Protein AF-A0A1V4R326-F1 (afdb_monomer)

Sequence (109 aa):
MKMNFLISGVFWGAMLVLLGISMIIKTVFKIDIPILRLIFALIIIYWGVKLLFGTSMKKSDENNVIFDNARITQVEDGGEYNVIFGKSVIDLSDIELADKNSEVEINII

Secondary structure (DSSP, 8-state):
--TTTTTSHHHHHHHHHHHHHHHHHHHHT-----HHHHHHHHHHHHHHHHHHS----S---TTEEESSEEEE----TT-EEEEESSEEEE--TT---SS-----EEEE-

Structure (mmCIF, N/CA/C/O backbone):
data_AF-A0A1V4R326-F1
#
_entry.id   AF-A0A1V4R326-F1
#
loop_
_atom_site.group_PDB
_atom_site.id
_atom_site.type_symbol
_atom_site.label_atom_id
_atom_site.label_alt_id
_atom_site.label_comp_id
_atom_site.label_asym_id
_atom_site.label_entity_id
_atom_site.label_seq_id
_atom_site.pdbx_PDB_ins_code
_atom_site.Cartn_x
_atom_site.Cartn_y
_atom_site.Cartn_z
_atom_site.occupancy
_atom_site.B_iso_or_equiv
_atom_site.auth_seq_id
_atom_site.auth_comp_id
_atom_site.auth_asym_id
_atom_site.auth_atom_id
_atom_site.pdbx_PDB_model_num
ATOM 1 N N . MET A 1 1 ? 10.086 -1.703 1.885 1.00 51.66 1 MET A N 1
ATOM 2 C CA . MET A 1 1 ? 9.748 -1.386 3.298 1.00 51.66 1 MET A CA 1
ATOM 3 C C . MET A 1 1 ? 9.395 -2.685 4.014 1.00 51.66 1 MET A C 1
ATOM 5 O O . MET A 1 1 ? 8.672 -3.478 3.429 1.00 51.66 1 MET A O 1
ATOM 9 N N . LYS A 1 2 ? 9.919 -2.952 5.222 1.00 45.50 2 LYS A N 1
ATOM 10 C CA . LYS A 1 2 ? 9.598 -4.181 5.977 1.00 45.50 2 LYS A CA 1
ATOM 11 C C . LYS A 1 2 ? 8.096 -4.223 6.281 1.00 45.50 2 LYS A C 1
ATOM 13 O O . LYS A 1 2 ? 7.615 -3.447 7.100 1.00 45.50 2 LYS A O 1
ATOM 18 N N . MET A 1 3 ? 7.372 -5.155 5.667 1.00 57.22 3 MET A N 1
ATOM 19 C CA . MET A 1 3 ? 5.947 -5.418 5.910 1.00 57.22 3 MET A CA 1
ATOM 20 C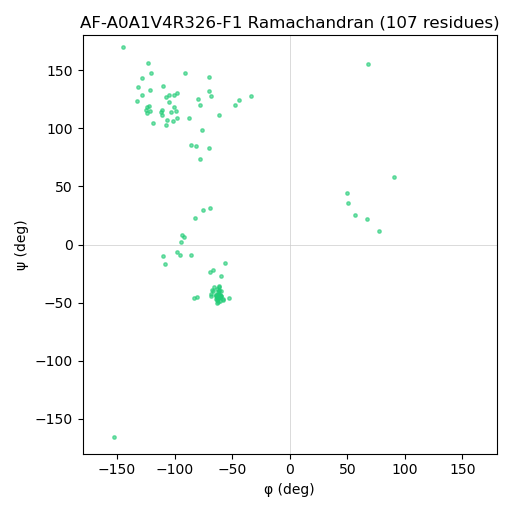 C . MET A 1 3 ? 5.713 -6.178 7.235 1.00 57.22 3 MET A C 1
ATOM 22 O O . MET A 1 3 ? 4.765 -6.937 7.383 1.00 57.22 3 MET A O 1
ATOM 26 N N . ASN A 1 4 ? 6.586 -5.974 8.225 1.00 64.75 4 ASN A N 1
ATOM 27 C CA . ASN A 1 4 ? 6.550 -6.662 9.516 1.00 64.75 4 ASN A CA 1
ATOM 28 C C . ASN A 1 4 ? 5.627 -5.964 10.523 1.00 64.75 4 ASN A C 1
ATOM 30 O O . ASN A 1 4 ? 5.382 -6.513 11.592 1.00 64.75 4 ASN A O 1
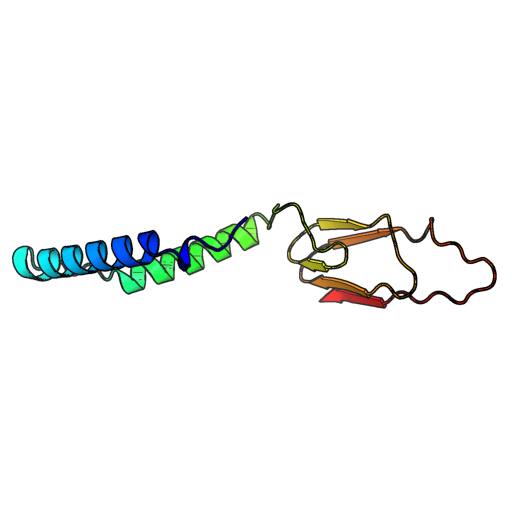ATOM 34 N N . PHE A 1 5 ? 5.124 -4.762 10.217 1.00 71.25 5 PHE A N 1
ATOM 35 C CA . PHE A 1 5 ? 4.298 -4.006 11.158 1.00 71.25 5 PHE A CA 1
ATOM 36 C C . PHE A 1 5 ? 2.934 -4.668 11.390 1.00 71.25 5 PHE A C 1
ATOM 38 O O . PHE A 1 5 ? 2.556 -4.852 12.539 1.00 71.25 5 PHE A O 1
ATOM 45 N N . LEU A 1 6 ? 2.250 -5.129 10.335 1.00 70.50 6 LEU A N 1
ATOM 46 C CA . LEU A 1 6 ? 0.941 -5.802 10.444 1.00 70.50 6 LEU A CA 1
ATOM 47 C C . LEU A 1 6 ? 1.012 -7.165 11.159 1.00 70.50 6 LEU A C 1
ATOM 49 O O . LEU A 1 6 ? 0.020 -7.643 11.699 1.00 70.50 6 LEU A O 1
ATOM 53 N N . ILE A 1 7 ? 2.193 -7.785 11.180 1.00 75.06 7 ILE A N 1
ATOM 54 C CA . ILE A 1 7 ? 2.455 -9.065 11.858 1.00 75.06 7 ILE A CA 1
ATOM 55 C C . ILE A 1 7 ? 3.039 -8.824 13.265 1.00 75.06 7 ILE A C 1
ATOM 57 O O . ILE A 1 7 ? 3.160 -9.744 14.070 1.00 75.06 7 ILE A O 1
ATOM 61 N N . SER A 1 8 ? 3.387 -7.579 13.602 1.00 86.38 8 SER A N 1
ATOM 62 C CA . SER A 1 8 ? 3.965 -7.252 14.902 1.00 86.38 8 SER A CA 1
ATOM 63 C C . SER A 1 8 ? 2.932 -7.380 16.024 1.00 86.38 8 SER A C 1
ATOM 65 O O . SER A 1 8 ? 1.766 -7.008 15.870 1.00 86.38 8 SER A O 1
ATOM 67 N N . GLY A 1 9 ? 3.379 -7.836 17.198 1.00 88.94 9 GLY A N 1
ATOM 68 C CA . GLY A 1 9 ? 2.536 -7.872 18.398 1.00 88.94 9 GLY A CA 1
ATOM 69 C C . GLY A 1 9 ? 2.014 -6.489 18.806 1.00 88.94 9 GLY A C 1
ATOM 70 O O . GLY A 1 9 ? 0.926 -6.384 19.363 1.00 88.94 9 GLY A O 1
ATOM 71 N N . VAL A 1 10 ? 2.740 -5.419 18.460 1.00 88.81 10 VAL A N 1
ATOM 72 C CA . VAL A 1 10 ? 2.316 -4.030 18.699 1.00 88.81 10 VAL A CA 1
ATOM 73 C C . VAL A 1 10 ? 1.058 -3.690 17.898 1.00 88.81 10 VAL A C 1
ATOM 75 O O . VAL A 1 10 ? 0.127 -3.110 18.451 1.00 88.81 10 VAL A O 1
ATOM 78 N N . PHE A 1 11 ? 0.993 -4.085 16.622 1.00 87.75 11 PHE A N 1
ATOM 79 C CA . PHE A 1 11 ? -0.180 -3.843 15.779 1.00 87.75 11 PHE A CA 1
ATOM 80 C C . PHE A 1 11 ? -1.423 -4.561 16.315 1.00 87.75 11 PHE A C 1
ATOM 82 O O . PHE A 1 11 ? -2.461 -3.932 16.521 1.00 87.75 11 PHE A O 1
ATOM 89 N N . TRP A 1 12 ? -1.307 -5.858 16.610 1.00 90.69 12 TRP A N 1
ATOM 90 C CA . TRP A 1 12 ? -2.423 -6.643 17.146 1.00 90.69 12 TRP A CA 1
ATOM 91 C C . TRP A 1 12 ? -2.855 -6.185 18.542 1.00 90.69 12 TRP A C 1
ATOM 93 O O . TRP A 1 12 ? -4.053 -6.137 18.823 1.00 90.69 12 TRP A O 1
ATOM 103 N N . GLY A 1 13 ? -1.907 -5.775 19.389 1.00 93.00 13 GLY A N 1
ATOM 104 C CA . GLY A 1 13 ? -2.196 -5.182 20.693 1.00 93.00 13 GLY A CA 1
ATOM 105 C C . GLY A 1 13 ? -2.983 -3.875 20.577 1.00 93.00 13 GLY A C 1
ATOM 106 O O . GLY A 1 13 ? -4.032 -3.731 21.202 1.00 93.00 13 GLY A O 1
ATOM 107 N N . ALA A 1 14 ? -2.536 -2.949 19.724 1.00 90.75 14 ALA A N 1
ATOM 108 C CA . ALA A 1 14 ? -3.253 -1.698 19.474 1.00 90.75 14 ALA A CA 1
ATOM 109 C C . ALA A 1 14 ? -4.657 -1.942 18.893 1.00 90.75 14 ALA A C 1
ATOM 111 O O . ALA A 1 14 ? -5.616 -1.279 19.290 1.00 90.75 14 ALA A O 1
ATOM 112 N N . MET A 1 15 ? -4.801 -2.926 17.998 1.00 88.94 15 MET A N 1
ATOM 113 C CA . MET A 1 15 ? -6.093 -3.289 17.415 1.00 88.94 15 MET A CA 1
ATOM 114 C C . MET A 1 15 ? -7.074 -3.826 18.466 1.00 88.94 15 MET A C 1
ATOM 116 O O . MET A 1 15 ? -8.228 -3.401 18.490 1.00 88.94 15 MET A O 1
ATOM 120 N N . LEU A 1 16 ? -6.622 -4.694 19.376 1.00 92.06 16 LEU A N 1
ATOM 121 C CA . LEU A 1 16 ? -7.442 -5.188 20.489 1.00 92.06 16 LEU A CA 1
ATOM 122 C C . LEU A 1 16 ? -7.885 -4.063 21.430 1.00 92.06 16 LEU A C 1
ATOM 124 O O . LEU A 1 16 ? -9.053 -4.014 21.816 1.00 92.06 16 LEU A O 1
ATOM 128 N N . VAL A 1 17 ? -6.983 -3.132 21.758 1.00 93.94 17 VAL A N 1
ATOM 129 C CA . VAL A 1 17 ? -7.310 -1.967 22.595 1.00 93.94 17 VAL A CA 1
ATOM 130 C C . VAL A 1 17 ? -8.374 -1.094 21.926 1.00 93.94 17 VAL A C 1
ATOM 132 O O . VAL A 1 17 ? -9.361 -0.735 22.565 1.00 93.94 17 VAL A O 1
ATOM 135 N N . LEU A 1 18 ? -8.228 -0.802 20.630 1.00 91.38 18 LEU A N 1
ATOM 136 C CA . LEU A 1 18 ? -9.213 -0.032 19.865 1.00 91.38 18 LEU A CA 1
ATOM 137 C C . LEU A 1 18 ? -10.586 -0.717 19.832 1.00 91.38 18 LEU A C 1
ATOM 139 O O . LEU A 1 18 ? -11.603 -0.056 20.049 1.00 91.38 18 LEU A O 1
ATOM 143 N N . LEU A 1 19 ? -10.627 -2.035 19.614 1.00 91.38 19 LEU A N 1
ATOM 144 C CA . LEU A 1 19 ? -11.871 -2.810 19.656 1.00 91.38 19 LEU A CA 1
ATOM 145 C C . LEU A 1 19 ? -12.540 -2.744 21.035 1.00 91.38 19 LEU A C 1
ATOM 147 O O . LEU A 1 19 ? -13.747 -2.511 21.110 1.00 91.38 19 LEU A O 1
ATOM 151 N N . GLY A 1 20 ? -11.765 -2.879 22.115 1.00 91.44 20 GLY A N 1
ATOM 152 C CA . GLY A 1 20 ? -12.269 -2.749 23.483 1.00 91.44 20 GLY A CA 1
ATOM 153 C C . GLY A 1 20 ? -12.861 -1.366 23.764 1.00 91.44 20 GLY A C 1
ATOM 154 O O . GLY A 1 20 ? -13.974 -1.261 24.278 1.00 91.44 20 GLY A O 1
ATOM 155 N N . ILE A 1 21 ? -12.168 -0.298 23.355 1.00 92.38 21 ILE A N 1
ATOM 156 C CA . ILE A 1 21 ? -12.658 1.081 23.498 1.00 92.38 21 ILE A CA 1
ATOM 157 C C . ILE A 1 21 ? -13.964 1.281 22.715 1.00 92.38 21 ILE A C 1
ATOM 159 O O . ILE A 1 21 ? -14.907 1.861 23.252 1.00 92.38 21 ILE A O 1
ATOM 163 N N . SER A 1 22 ? -14.071 0.762 21.486 1.00 88.44 22 SER A N 1
ATOM 164 C CA . SER A 1 22 ? -15.321 0.848 20.712 1.00 88.44 22 SER A CA 1
ATOM 165 C C . SER A 1 22 ? -16.489 0.142 21.397 1.00 88.44 22 SER A C 1
ATOM 167 O O . SER A 1 22 ? -17.583 0.704 21.451 1.00 88.44 22 SER A O 1
ATOM 169 N N . MET A 1 23 ? -16.270 -1.028 22.007 1.00 90.25 23 MET A N 1
ATOM 170 C CA . MET A 1 23 ? -17.325 -1.714 22.766 1.00 90.25 23 MET A CA 1
ATOM 171 C C . MET A 1 23 ? -17.810 -0.896 23.969 1.00 90.25 23 MET A C 1
ATOM 173 O O . MET A 1 23 ? -19.018 -0.826 24.220 1.00 90.25 23 MET A O 1
ATOM 177 N N . ILE A 1 24 ? -16.894 -0.241 24.690 1.00 92.81 24 ILE A N 1
ATOM 178 C CA . ILE A 1 24 ? -17.248 0.638 25.813 1.00 92.81 24 ILE A CA 1
ATOM 179 C C . ILE A 1 24 ? -18.058 1.830 25.302 1.00 92.81 24 ILE A C 1
ATOM 181 O O . ILE A 1 24 ? -19.119 2.126 25.851 1.00 92.81 24 ILE A O 1
ATOM 185 N N . ILE A 1 25 ? -17.611 2.475 24.220 1.00 92.44 25 ILE A N 1
ATOM 186 C CA . ILE A 1 25 ? -18.309 3.619 23.621 1.00 92.44 25 ILE A CA 1
ATOM 187 C C . ILE A 1 25 ? -19.726 3.228 23.186 1.00 92.44 25 ILE A C 1
ATOM 189 O O . ILE A 1 25 ? -20.693 3.926 23.503 1.00 92.44 25 ILE A O 1
ATOM 193 N N . LYS A 1 26 ? -19.865 2.070 22.538 1.00 90.81 26 LYS A N 1
ATOM 194 C CA . LYS A 1 26 ? -21.156 1.522 22.118 1.00 90.81 26 LYS A CA 1
ATOM 195 C C . LYS A 1 26 ? -22.088 1.249 23.291 1.00 90.81 26 LYS A C 1
ATOM 197 O O . LYS A 1 26 ? -23.288 1.466 23.172 1.00 90.81 26 LYS A O 1
ATOM 202 N N . THR A 1 27 ? -21.556 0.804 24.423 1.00 91.94 27 THR A N 1
ATOM 203 C CA . THR A 1 27 ? -22.373 0.463 25.595 1.00 91.94 27 THR A CA 1
ATOM 204 C C . THR A 1 27 ? -22.767 1.700 26.404 1.00 91.94 27 THR A C 1
ATOM 206 O O . THR A 1 27 ? -23.931 1.846 26.766 1.00 91.94 27 THR A O 1
ATOM 209 N N . VAL A 1 28 ? -21.821 2.608 26.665 1.00 94.31 28 VAL A N 1
ATOM 210 C CA . VAL A 1 28 ? -22.019 3.772 27.549 1.00 94.31 28 VAL A CA 1
ATOM 211 C C . VAL A 1 28 ? -22.689 4.931 26.817 1.00 94.31 28 VAL A C 1
ATOM 213 O O . VAL A 1 28 ? -23.640 5.518 27.325 1.00 94.31 28 VAL A O 1
ATOM 216 N N . PHE A 1 29 ? -22.220 5.249 25.611 1.00 92.25 29 PHE A N 1
ATOM 217 C CA . PHE A 1 29 ? -22.700 6.400 24.843 1.00 92.25 29 PHE A CA 1
ATOM 218 C C . PHE A 1 29 ? -23.754 6.017 23.801 1.00 92.25 29 PHE A C 1
ATOM 220 O O . PHE A 1 29 ? -24.325 6.897 23.164 1.00 92.25 29 PHE A O 1
ATOM 227 N N . LYS A 1 30 ? -24.019 4.713 23.612 1.00 90.62 30 LYS A N 1
ATOM 228 C CA . LYS A 1 30 ? -24.885 4.179 22.544 1.00 90.62 30 LYS A CA 1
ATOM 229 C C . LYS A 1 30 ? -24.457 4.592 21.131 1.00 90.62 30 LYS A C 1
ATOM 231 O O . LYS A 1 30 ? -25.271 4.605 20.212 1.00 90.62 30 LYS A O 1
ATOM 236 N N . ILE A 1 31 ? -23.170 4.893 20.951 1.00 90.31 31 ILE A N 1
ATOM 237 C CA . ILE A 1 31 ? -22.575 5.250 19.660 1.00 90.31 31 ILE A CA 1
ATOM 238 C C . ILE A 1 31 ? -21.888 4.011 19.083 1.00 90.31 31 ILE A C 1
ATOM 240 O O . ILE A 1 31 ? -20.914 3.519 19.648 1.00 90.31 31 ILE A O 1
ATOM 244 N N . ASP A 1 32 ? -22.381 3.504 17.953 1.00 88.19 32 ASP A N 1
ATOM 245 C CA . ASP A 1 32 ? -21.771 2.360 17.271 1.00 88.19 32 ASP A CA 1
ATOM 246 C C . ASP A 1 32 ? -20.677 2.826 16.302 1.00 88.19 32 ASP A C 1
ATOM 248 O O . ASP A 1 32 ? -20.966 3.424 15.265 1.00 88.19 32 ASP A O 1
ATOM 252 N N . ILE A 1 33 ? -19.415 2.557 16.646 1.00 87.62 33 ILE A N 1
ATOM 253 C CA . ILE A 1 33 ? -18.268 2.833 15.776 1.00 87.62 33 ILE A CA 1
ATOM 254 C C . ILE A 1 33 ? -17.832 1.513 15.126 1.00 87.62 33 ILE A C 1
ATOM 256 O O . ILE A 1 33 ? -1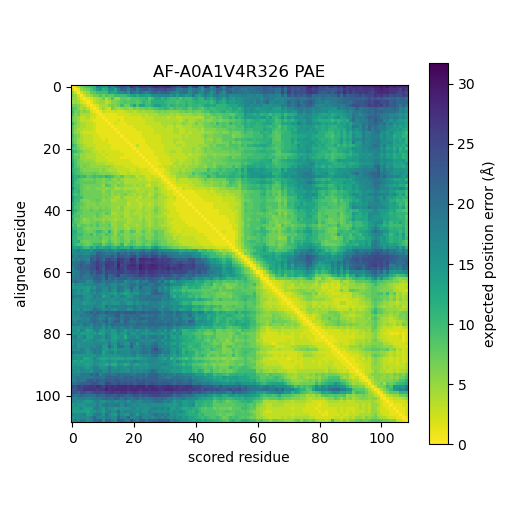7.187 0.692 15.792 1.00 87.62 33 ILE A O 1
ATOM 260 N N . PRO A 1 34 ? -18.113 1.297 13.826 1.00 87.44 34 PRO A N 1
ATOM 261 C CA . PRO A 1 34 ? -17.792 0.052 13.136 1.00 87.44 34 PRO A CA 1
ATOM 262 C C . PRO A 1 34 ? -16.298 -0.012 12.774 1.00 87.44 34 PRO A C 1
ATOM 264 O O . PRO A 1 34 ? -15.918 0.126 11.611 1.00 87.44 34 PRO A O 1
ATOM 267 N N . ILE A 1 35 ? -15.437 -0.239 13.773 1.00 86.81 35 ILE A N 1
ATOM 268 C CA . ILE A 1 35 ? -13.968 -0.222 13.632 1.00 86.81 35 ILE A CA 1
ATOM 269 C C . ILE A 1 35 ? -13.478 -1.136 12.507 1.00 86.81 35 ILE A C 1
ATOM 271 O O . ILE A 1 35 ? -12.671 -0.705 11.690 1.00 86.81 35 ILE A O 1
ATOM 275 N N . LEU A 1 36 ? -13.983 -2.370 12.414 1.00 83.38 36 LEU A N 1
ATOM 276 C CA . LEU A 1 36 ? -13.566 -3.305 11.360 1.00 83.38 36 LEU A CA 1
ATOM 277 C C . LEU A 1 36 ? -13.841 -2.755 9.955 1.00 83.38 36 LEU A C 1
ATOM 279 O O . LEU A 1 36 ? -13.001 -2.884 9.067 1.00 83.38 36 LEU A O 1
ATOM 283 N N . ARG A 1 37 ? -14.988 -2.088 9.767 1.00 89.56 37 ARG A N 1
ATOM 284 C CA . ARG A 1 37 ? -15.343 -1.445 8.496 1.00 89.56 37 ARG A CA 1
ATOM 285 C C . ARG A 1 37 ? -14.412 -0.272 8.200 1.00 89.56 37 ARG A C 1
ATOM 287 O O . ARG A 1 37 ? -14.002 -0.110 7.057 1.00 89.56 37 ARG A O 1
ATOM 294 N N . LEU A 1 38 ? -14.063 0.515 9.219 1.00 90.38 38 LEU A N 1
ATOM 295 C CA . LEU A 1 38 ? -13.132 1.635 9.085 1.00 90.38 38 LEU A CA 1
ATOM 296 C C . LEU A 1 38 ? -11.734 1.150 8.674 1.00 90.38 38 LEU A C 1
ATOM 298 O O . LEU A 1 38 ? -11.149 1.701 7.749 1.00 90.38 38 LEU A O 1
ATOM 302 N N . ILE A 1 39 ? -11.228 0.089 9.308 1.00 87.81 39 ILE A N 1
ATOM 303 C CA . ILE A 1 39 ? -9.931 -0.513 8.968 1.00 87.81 39 ILE A CA 1
ATOM 304 C C . ILE A 1 39 ? -9.939 -1.004 7.518 1.00 87.81 39 ILE A C 1
ATOM 306 O O . ILE A 1 39 ? -9.036 -0.667 6.755 1.00 87.81 39 ILE A O 1
ATOM 310 N N . PHE A 1 40 ? -10.977 -1.741 7.110 1.00 89.56 40 PHE A N 1
ATOM 311 C CA . PHE A 1 40 ? -11.112 -2.207 5.728 1.00 89.56 40 PHE A CA 1
ATOM 312 C C . PHE A 1 40 ? -11.164 -1.052 4.724 1.00 89.56 40 PHE A C 1
ATOM 314 O O . PHE A 1 40 ? -10.477 -1.090 3.705 1.00 89.56 40 PHE A O 1
ATOM 321 N N . ALA A 1 41 ? -11.935 -0.004 5.025 1.00 94.62 41 ALA A N 1
ATOM 322 C CA . ALA A 1 41 ? -12.014 1.181 4.180 1.00 94.62 41 ALA A CA 1
ATOM 323 C C . ALA A 1 41 ? -10.645 1.862 4.035 1.00 94.62 41 ALA A C 1
ATOM 325 O O . ALA A 1 41 ? -10.248 2.199 2.924 1.00 94.62 41 ALA A 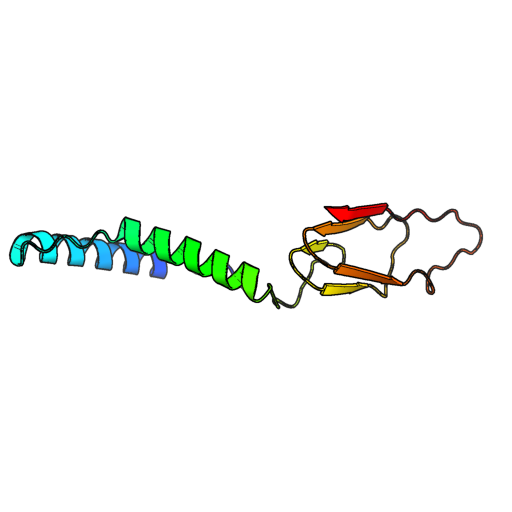O 1
ATOM 326 N N . LEU A 1 42 ? -9.894 2.008 5.131 1.00 92.25 42 LEU A N 1
ATOM 327 C CA . LEU A 1 42 ? -8.555 2.598 5.110 1.00 92.25 42 LEU A CA 1
ATOM 328 C C . LEU A 1 42 ? -7.562 1.772 4.283 1.00 92.25 42 LEU A C 1
ATOM 330 O O . LEU A 1 42 ? -6.758 2.360 3.567 1.00 92.25 42 LEU A O 1
ATOM 334 N N . ILE A 1 43 ? -7.631 0.436 4.329 1.00 89.62 43 ILE A N 1
ATOM 335 C CA . ILE A 1 43 ? -6.790 -0.440 3.494 1.00 89.62 43 ILE A CA 1
ATOM 336 C C . ILE A 1 43 ? -7.093 -0.222 2.008 1.00 89.62 43 ILE A C 1
ATOM 338 O O . ILE A 1 43 ? -6.172 -0.030 1.215 1.00 89.62 43 ILE A O 1
ATOM 342 N N . ILE A 1 44 ? -8.376 -0.205 1.633 1.00 92.44 44 ILE A N 1
ATOM 343 C CA . ILE A 1 44 ? -8.795 0.002 0.240 1.00 92.44 44 ILE A CA 1
ATOM 344 C C . ILE A 1 44 ? -8.379 1.391 -0.249 1.00 92.44 44 ILE A C 1
ATOM 346 O O . ILE A 1 44 ? -7.812 1.510 -1.333 1.00 92.44 44 ILE A O 1
ATOM 350 N N . ILE A 1 45 ? -8.610 2.436 0.552 1.00 93.69 45 ILE A N 1
ATOM 351 C CA . ILE A 1 45 ? -8.195 3.807 0.223 1.00 93.69 45 ILE A CA 1
ATOM 352 C C . ILE A 1 45 ? -6.677 3.875 0.071 1.00 93.69 45 ILE A C 1
ATOM 354 O O . ILE A 1 45 ? -6.192 4.449 -0.898 1.00 93.69 45 ILE A O 1
ATOM 358 N N . TYR A 1 46 ? -5.922 3.268 0.989 1.00 86.44 46 TYR A N 1
ATOM 359 C CA . TYR A 1 46 ? -4.466 3.226 0.910 1.00 86.44 46 TYR A CA 1
ATOM 360 C C . TYR A 1 46 ? -3.991 2.583 -0.396 1.00 86.44 46 TYR A C 1
ATOM 362 O O . TYR A 1 46 ? -3.141 3.154 -1.074 1.00 86.44 46 TYR A O 1
ATOM 370 N N . TRP A 1 47 ? -4.557 1.438 -0.788 1.00 83.00 47 TRP A N 1
ATOM 371 C CA . TRP A 1 47 ? -4.236 0.813 -2.071 1.00 83.00 47 TRP A CA 1
ATOM 372 C C . TRP A 1 47 ? -4.652 1.672 -3.259 1.00 83.00 47 TRP A C 1
ATOM 374 O O . TRP A 1 47 ? -3.850 1.840 -4.169 1.00 83.00 47 TRP A O 1
ATOM 384 N N . GLY A 1 48 ? -5.843 2.271 -3.232 1.00 85.94 48 GLY A N 1
ATOM 385 C CA . GLY A 1 48 ? -6.301 3.177 -4.285 1.00 85.94 48 GLY A CA 1
ATOM 386 C C . GLY A 1 48 ? -5.357 4.365 -4.476 1.00 85.94 48 GLY A C 1
ATOM 387 O O . GLY A 1 48 ? -4.914 4.632 -5.586 1.00 85.94 48 GLY A O 1
ATOM 388 N N . VAL A 1 49 ? -4.963 5.029 -3.388 1.00 85.56 49 VAL A N 1
ATOM 389 C CA . VAL A 1 49 ? -3.975 6.120 -3.415 1.00 85.56 49 VAL A CA 1
ATOM 390 C C . VAL A 1 49 ? -2.630 5.615 -3.935 1.00 85.56 49 VAL A C 1
ATOM 392 O O . VAL A 1 49 ? -2.024 6.245 -4.796 1.00 85.56 49 VAL A O 1
ATOM 395 N N . LYS A 1 50 ? -2.170 4.454 -3.463 1.00 75.75 50 LYS A N 1
ATOM 396 C CA . LYS A 1 50 ? -0.906 3.855 -3.902 1.00 75.75 50 LYS A CA 1
ATOM 397 C C . LYS A 1 50 ? -0.905 3.533 -5.405 1.00 75.75 50 LYS A C 1
ATOM 399 O O . LYS A 1 50 ? 0.128 3.689 -6.044 1.00 75.75 50 LYS A O 1
ATOM 404 N N . LEU A 1 51 ? -2.045 3.118 -5.961 1.00 75.69 51 LEU A N 1
ATOM 405 C CA . LEU A 1 51 ? -2.222 2.900 -7.399 1.00 75.69 51 LEU A CA 1
ATOM 406 C C . LEU A 1 51 ? -2.176 4.218 -8.182 1.00 75.69 51 LEU A C 1
ATOM 408 O O . LEU A 1 51 ? -1.528 4.282 -9.218 1.00 75.69 51 LEU A O 1
ATOM 412 N N . LEU A 1 52 ? -2.818 5.278 -7.680 1.00 79.38 52 LEU A N 1
ATOM 413 C CA . LEU A 1 52 ? -2.864 6.577 -8.364 1.00 79.38 52 LEU A CA 1
ATOM 414 C C . LEU A 1 52 ? -1.506 7.284 -8.422 1.00 79.38 52 LEU A C 1
ATOM 416 O O . LEU A 1 52 ? -1.184 7.912 -9.426 1.00 79.38 52 LEU A O 1
ATOM 420 N N . PHE A 1 53 ? -0.721 7.210 -7.348 1.00 73.62 53 PHE A N 1
ATOM 421 C CA . PHE A 1 53 ? 0.575 7.891 -7.256 1.00 73.62 53 PHE A CA 1
ATOM 422 C C . PHE A 1 53 ? 1.762 7.005 -7.658 1.00 73.62 53 PHE A C 1
ATOM 424 O O . PHE A 1 53 ? 2.906 7.457 -7.596 1.00 73.62 53 PHE A O 1
ATOM 431 N N . GLY A 1 54 ? 1.494 5.764 -8.077 1.00 62.56 54 GLY A N 1
ATOM 432 C CA . GLY A 1 54 ? 2.512 4.765 -8.374 1.00 62.56 54 GLY A CA 1
ATOM 433 C C . GLY A 1 54 ? 3.261 4.297 -7.124 1.00 62.56 54 GLY A C 1
ATOM 434 O O . GLY A 1 54 ? 3.373 4.979 -6.098 1.00 62.56 54 GLY A O 1
ATOM 435 N N . THR A 1 55 ? 3.820 3.092 -7.189 1.00 61.16 55 THR A N 1
ATOM 436 C CA . THR A 1 55 ? 4.718 2.618 -6.139 1.00 61.16 55 THR A CA 1
ATOM 437 C C . THR A 1 55 ? 6.127 3.105 -6.429 1.00 61.16 55 THR A C 1
ATOM 439 O O . THR A 1 55 ? 6.931 2.351 -6.953 1.00 61.16 55 THR A O 1
ATOM 442 N N . SER A 1 56 ? 6.487 4.321 -6.007 1.00 55.09 56 SER A N 1
ATOM 443 C CA . SER A 1 56 ? 7.889 4.797 -6.033 1.00 55.09 56 SER A CA 1
ATOM 444 C C . SER A 1 56 ? 8.788 4.058 -5.011 1.00 55.09 56 SER A C 1
ATOM 446 O O . SER A 1 56 ? 9.720 4.604 -4.415 1.00 55.09 56 SER A O 1
ATOM 448 N N . MET A 1 57 ? 8.481 2.788 -4.731 1.00 48.28 57 MET A N 1
ATOM 449 C CA . MET A 1 57 ? 9.263 1.933 -3.860 1.00 48.28 57 MET A CA 1
ATOM 450 C C . MET A 1 57 ? 10.432 1.403 -4.690 1.00 48.28 57 MET A C 1
ATOM 452 O O . MET A 1 57 ? 10.366 0.320 -5.253 1.00 48.28 57 MET A O 1
ATOM 456 N N . LYS A 1 58 ? 11.501 2.210 -4.756 1.00 45.69 58 LYS A N 1
ATOM 457 C CA . LYS A 1 58 ? 12.841 1.800 -5.202 1.00 45.69 58 LYS A CA 1
ATOM 458 C C . LYS A 1 58 ? 13.110 0.351 -4.783 1.00 45.69 58 LYS A C 1
ATOM 460 O O . LYS A 1 58 ? 13.012 0.040 -3.591 1.00 45.69 58 LYS A O 1
ATOM 465 N N . LYS A 1 59 ? 13.514 -0.463 -5.756 1.00 45.75 59 LYS A N 1
ATOM 466 C CA . LYS A 1 59 ? 13.395 -1.928 -5.837 1.00 45.75 59 LYS A CA 1
ATOM 467 C C . LYS A 1 59 ? 12.101 -2.377 -6.511 1.00 45.75 59 LYS A C 1
ATOM 469 O O . LYS A 1 59 ? 11.347 -3.175 -5.960 1.00 45.75 59 LYS A O 1
ATOM 474 N N . SER A 1 60 ? 11.922 -1.919 -7.748 1.00 46.66 60 SER A N 1
ATOM 475 C CA . SER A 1 60 ? 11.570 -2.868 -8.797 1.00 46.66 60 SER A CA 1
ATOM 476 C C . SER A 1 60 ? 12.539 -4.036 -8.652 1.00 46.66 60 SER A C 1
ATOM 478 O O . SER A 1 60 ? 13.756 -3.845 -8.633 1.00 46.66 60 SER A O 1
ATOM 480 N N . ASP A 1 61 ? 11.990 -5.216 -8.425 1.00 54.91 61 ASP A N 1
ATOM 481 C CA . ASP A 1 61 ? 12.625 -6.427 -8.917 1.00 54.91 61 A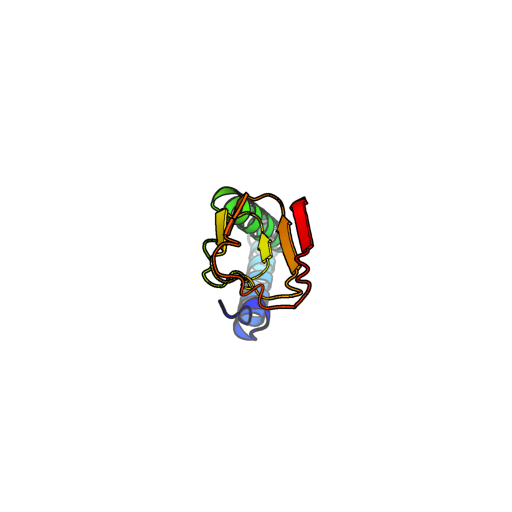SP A CA 1
ATOM 482 C C . ASP A 1 61 ? 13.051 -6.105 -10.358 1.00 54.91 61 ASP A C 1
ATOM 484 O O . ASP A 1 61 ? 12.240 -5.551 -11.103 1.00 54.91 61 ASP A O 1
ATOM 488 N N . GLU A 1 62 ? 14.330 -6.266 -10.696 1.00 61.44 62 GLU A N 1
ATOM 489 C CA . GLU A 1 62 ? 14.980 -5.619 -11.859 1.00 61.44 62 GLU A CA 1
ATOM 490 C C . GLU A 1 62 ? 14.270 -5.932 -13.197 1.00 61.44 62 GLU A C 1
ATOM 492 O O . GLU A 1 62 ? 14.367 -5.194 -14.178 1.00 61.44 62 GLU A O 1
ATOM 497 N N . ASN A 1 63 ? 13.427 -6.963 -13.157 1.00 68.88 63 ASN A N 1
ATOM 498 C CA . ASN A 1 63 ? 12.711 -7.583 -14.251 1.00 68.88 63 ASN A CA 1
ATOM 499 C C . ASN A 1 63 ? 11.183 -7.343 -14.236 1.00 68.88 63 ASN A C 1
ATOM 501 O O . ASN A 1 63 ? 10.507 -7.655 -15.213 1.00 68.88 63 ASN A O 1
ATOM 505 N N . ASN A 1 64 ? 10.607 -6.779 -13.165 1.00 76.25 64 ASN A N 1
ATOM 506 C CA . ASN A 1 64 ? 9.157 -6.592 -13.025 1.00 76.25 64 ASN A CA 1
ATOM 507 C C . ASN A 1 64 ? 8.783 -5.113 -12.842 1.00 76.25 64 ASN A C 1
ATOM 509 O O . ASN A 1 64 ? 9.073 -4.485 -11.821 1.00 76.25 64 ASN A O 1
ATOM 513 N N . VAL A 1 65 ? 8.057 -4.570 -13.819 1.00 76.06 65 VAL A N 1
ATOM 514 C CA . VAL A 1 65 ? 7.515 -3.208 -13.826 1.00 76.06 65 VAL A CA 1
ATOM 515 C C . VAL A 1 65 ? 6.010 -3.290 -13.602 1.00 76.06 65 VAL A C 1
ATOM 517 O O . VAL A 1 65 ? 5.268 -3.705 -14.485 1.00 76.06 65 VAL A O 1
ATOM 520 N N . ILE A 1 66 ? 5.543 -2.906 -12.414 1.00 77.38 66 ILE A N 1
ATOM 521 C CA . ILE A 1 66 ? 4.132 -3.025 -12.025 1.00 77.38 66 ILE A CA 1
ATOM 522 C C . ILE A 1 66 ? 3.607 -1.651 -11.607 1.00 77.38 66 ILE A C 1
ATOM 524 O O . ILE A 1 66 ? 4.090 -1.091 -10.625 1.00 77.38 66 ILE A O 1
ATOM 528 N N . PHE A 1 67 ? 2.605 -1.125 -12.323 1.00 75.94 67 PHE A N 1
ATOM 529 C CA . PHE A 1 67 ? 2.020 0.205 -12.078 1.00 75.94 67 PHE A CA 1
ATOM 530 C C . PHE A 1 67 ? 3.071 1.332 -11.990 1.00 75.94 67 PHE A C 1
ATOM 532 O O . PHE A 1 67 ? 2.932 2.262 -11.190 1.00 75.94 67 PHE A O 1
ATOM 539 N N . ASP A 1 68 ? 4.142 1.233 -12.785 1.00 74.50 68 ASP A N 1
ATOM 540 C CA . ASP A 1 68 ? 5.262 2.179 -12.776 1.00 74.50 68 ASP A CA 1
ATOM 541 C C . ASP A 1 68 ? 5.853 2.401 -14.181 1.00 74.50 68 ASP A C 1
ATOM 543 O O . ASP A 1 68 ? 5.512 1.708 -15.145 1.00 74.50 68 ASP A O 1
ATOM 547 N N . ASN A 1 69 ? 6.732 3.399 -14.295 1.00 79.94 69 ASN A N 1
ATOM 548 C CA . ASN A 1 69 ? 7.510 3.691 -15.492 1.00 79.94 69 ASN A CA 1
ATOM 549 C C . ASN A 1 69 ? 8.991 3.387 -15.235 1.00 79.94 69 ASN A C 1
ATOM 551 O O . ASN A 1 69 ? 9.625 4.071 -14.432 1.00 79.94 69 ASN A O 1
ATOM 555 N N . ALA A 1 70 ? 9.563 2.417 -15.948 1.00 79.69 70 ALA A N 1
ATOM 556 C CA . ALA A 1 70 ? 10.960 2.019 -15.775 1.00 79.69 70 ALA A CA 1
ATOM 557 C C . ALA A 1 70 ? 11.770 2.110 -17.076 1.00 79.69 70 ALA A C 1
ATOM 559 O O . ALA A 1 70 ? 11.237 2.046 -18.184 1.00 79.69 70 ALA A O 1
ATOM 560 N N . ARG A 1 71 ? 13.089 2.256 -16.933 1.00 83.50 71 ARG A N 1
ATOM 561 C CA . ARG A 1 71 ? 14.053 2.066 -18.020 1.00 83.50 71 ARG A CA 1
ATOM 562 C C . ARG A 1 71 ? 15.035 0.991 -17.583 1.00 83.50 71 ARG A C 1
ATOM 564 O O . ARG A 1 71 ? 15.712 1.174 -16.576 1.00 83.50 71 ARG A O 1
ATOM 571 N N . ILE A 1 72 ? 15.078 -0.102 -18.328 1.00 82.56 72 ILE A N 1
ATOM 572 C CA . ILE A 1 72 ? 15.938 -1.253 -18.076 1.00 82.56 72 ILE A CA 1
ATOM 573 C C . ILE A 1 72 ? 17.091 -1.154 -19.067 1.00 82.56 72 ILE A C 1
ATOM 575 O O . ILE A 1 72 ? 16.874 -1.199 -20.275 1.00 82.56 72 ILE A O 1
ATOM 579 N N . THR A 1 73 ? 18.298 -0.934 -18.551 1.00 80.06 73 THR A N 1
ATOM 580 C CA . THR A 1 73 ? 19.522 -0.779 -19.357 1.00 80.06 73 THR A CA 1
ATOM 581 C C . THR A 1 73 ? 20.473 -1.961 -19.248 1.00 80.06 73 THR A C 1
ATOM 583 O O . THR A 1 73 ? 21.367 -2.075 -20.070 1.00 80.06 73 THR A O 1
ATOM 586 N N . GLN A 1 74 ? 20.307 -2.818 -18.240 1.00 77.81 74 GLN A N 1
ATOM 587 C CA . GLN A 1 74 ? 21.071 -4.054 -18.105 1.00 77.81 74 GLN A CA 1
ATOM 588 C C . GLN A 1 74 ? 20.129 -5.203 -18.431 1.00 77.81 74 GLN A C 1
ATOM 590 O O . GLN A 1 74 ? 19.236 -5.516 -17.644 1.00 77.81 74 GLN A O 1
ATOM 595 N N . VAL A 1 75 ? 20.272 -5.743 -19.639 1.00 79.12 75 VAL A N 1
ATOM 596 C CA . VAL A 1 75 ? 19.473 -6.872 -20.108 1.00 79.12 75 VAL A CA 1
ATOM 597 C C . VAL A 1 75 ? 20.333 -8.124 -20.088 1.00 79.12 75 VAL A C 1
ATOM 599 O O . VAL A 1 75 ? 21.403 -8.148 -20.693 1.00 79.12 75 VAL A O 1
ATOM 602 N N . GLU A 1 76 ? 19.874 -9.140 -19.363 1.00 80.31 76 GLU A N 1
ATOM 603 C CA . GLU A 1 76 ? 20.542 -10.437 -19.271 1.00 80.31 76 GLU A CA 1
ATOM 604 C C . GLU A 1 76 ? 20.020 -11.384 -20.361 1.00 80.31 76 GLU A C 1
ATOM 606 O O . GLU A 1 76 ? 18.850 -11.326 -20.749 1.00 80.31 76 GLU A O 1
ATOM 611 N N . ASP A 1 77 ? 20.890 -12.265 -20.856 1.00 79.31 77 ASP A N 1
ATOM 612 C CA . ASP A 1 77 ? 20.512 -13.314 -21.806 1.00 79.31 77 ASP A CA 1
ATOM 613 C C . ASP A 1 77 ? 19.615 -14.362 -21.123 1.00 79.31 77 ASP A C 1
ATOM 615 O O . ASP A 1 77 ? 19.965 -14.882 -20.062 1.00 79.31 77 ASP A O 1
ATOM 619 N N . GLY A 1 78 ? 18.451 -14.656 -21.708 1.00 79.12 78 GLY A N 1
ATOM 620 C CA . GLY A 1 78 ? 17.393 -15.452 -21.080 1.00 79.12 78 GLY A CA 1
ATOM 621 C C . GLY A 1 78 ? 16.559 -14.681 -20.049 1.00 79.12 78 GLY A C 1
ATOM 622 O O . GLY A 1 78 ? 15.821 -15.295 -19.281 1.00 79.12 78 GLY A O 1
ATOM 623 N N . GLY A 1 79 ? 16.687 -13.351 -19.991 1.00 82.38 79 GLY A N 1
ATOM 624 C CA . GLY A 1 79 ? 15.924 -12.506 -19.080 1.00 82.38 79 GLY A CA 1
ATOM 625 C C . GLY A 1 79 ? 14.441 -12.419 -19.453 1.00 82.38 79 GLY A C 1
ATOM 626 O O . GLY A 1 79 ? 14.083 -12.130 -20.597 1.00 82.38 79 GLY A O 1
ATOM 627 N N . GLU A 1 80 ? 13.575 -12.607 -18.459 1.00 85.75 80 GLU A N 1
ATOM 628 C CA . GLU A 1 80 ? 12.136 -12.355 -18.564 1.00 85.75 80 GLU A CA 1
ATOM 629 C C . GLU A 1 80 ? 11.808 -10.977 -17.987 1.00 85.75 80 GLU A C 1
ATOM 631 O O . GLU A 1 80 ? 12.210 -10.664 -16.866 1.00 85.75 80 GLU A O 1
ATOM 636 N N . TYR A 1 81 ? 11.057 -10.165 -18.731 1.00 87.25 81 TYR A N 1
ATOM 637 C CA . TYR A 1 81 ? 10.676 -8.811 -18.341 1.00 87.25 81 TYR A CA 1
ATOM 638 C C . TYR A 1 81 ? 9.160 -8.638 -18.390 1.00 87.25 81 TYR A C 1
ATOM 640 O O . TYR A 1 81 ? 8.555 -8.677 -19.462 1.00 87.25 81 TYR A O 1
ATOM 648 N N . ASN A 1 82 ? 8.535 -8.392 -17.238 1.00 86.38 82 ASN A N 1
ATOM 649 C CA . ASN A 1 82 ? 7.087 -8.205 -17.143 1.00 86.38 82 ASN A CA 1
ATOM 650 C C . ASN A 1 82 ? 6.736 -6.731 -16.937 1.00 86.38 82 ASN A C 1
ATOM 652 O O . ASN A 1 82 ? 7.221 -6.085 -16.007 1.00 86.38 82 ASN A O 1
ATOM 656 N N . VAL A 1 83 ? 5.837 -6.210 -17.767 1.00 85.25 83 VAL A N 1
ATOM 657 C CA . VAL A 1 83 ? 5.287 -4.857 -17.670 1.00 85.25 83 VAL A CA 1
ATOM 658 C C . VAL A 1 83 ? 3.782 -4.960 -17.467 1.00 85.25 83 VAL A C 1
ATOM 660 O O . VAL A 1 83 ? 3.038 -5.258 -18.393 1.00 85.25 83 VAL A O 1
ATOM 663 N N . ILE A 1 84 ? 3.328 -4.716 -16.242 1.00 83.88 84 ILE A N 1
ATOM 664 C CA . ILE A 1 84 ? 1.925 -4.833 -15.844 1.00 83.88 84 ILE A CA 1
ATOM 665 C C . ILE A 1 84 ? 1.389 -3.437 -15.532 1.00 83.88 84 ILE A C 1
ATOM 667 O O . ILE A 1 84 ? 1.822 -2.802 -14.565 1.00 83.88 84 ILE A O 1
ATOM 671 N N . PHE A 1 85 ? 0.434 -2.967 -16.340 1.00 82.44 85 PHE A N 1
ATOM 672 C CA . PHE A 1 85 ? -0.231 -1.668 -16.189 1.00 82.44 85 PHE A CA 1
ATOM 673 C C . PHE A 1 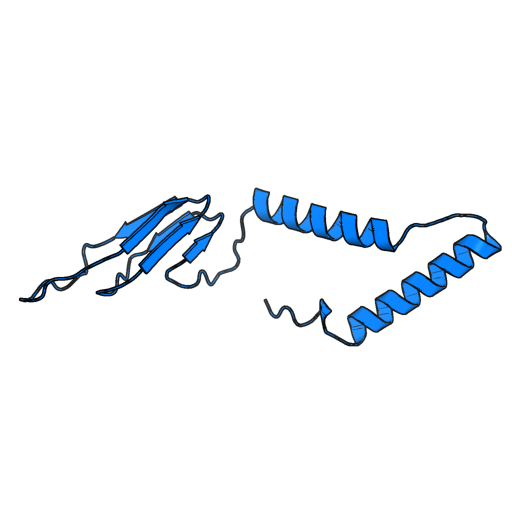85 ? 0.751 -0.497 -16.016 1.00 82.44 85 PHE A C 1
ATOM 675 O O . PHE A 1 85 ? 0.579 0.368 -15.154 1.00 82.44 85 PHE A O 1
ATOM 682 N N . GLY A 1 86 ? 1.808 -0.485 -16.825 1.00 78.88 86 GLY A N 1
ATOM 683 C CA . GLY A 1 86 ? 2.897 0.480 -16.736 1.00 78.88 86 GLY A CA 1
ATOM 684 C C . GLY A 1 86 ? 3.584 0.703 -18.077 1.00 78.88 86 GLY A C 1
ATOM 685 O O . GLY A 1 86 ? 3.079 0.321 -19.131 1.00 78.88 86 GLY A O 1
ATOM 686 N N . LYS A 1 87 ? 4.758 1.330 -18.038 1.00 83.25 87 LYS A N 1
ATOM 687 C CA . LYS A 1 87 ? 5.595 1.546 -19.223 1.00 83.25 87 LYS A CA 1
ATOM 688 C C . LYS A 1 87 ? 7.022 1.127 -18.920 1.00 83.25 87 LYS A C 1
ATOM 690 O O . LYS A 1 87 ? 7.576 1.523 -17.900 1.00 83.25 87 LYS A O 1
ATOM 695 N N . SER A 1 88 ? 7.650 0.405 -19.839 1.00 85.62 88 SER A N 1
ATOM 696 C CA . SER A 1 88 ? 9.078 0.112 -19.752 1.00 85.62 88 SER A CA 1
ATOM 697 C C . SER A 1 88 ? 9.795 0.469 -21.048 1.00 85.62 88 SER A C 1
ATOM 699 O O . SER A 1 88 ? 9.235 0.321 -22.134 1.00 85.62 88 SER A O 1
ATOM 701 N N . VAL A 1 89 ? 11.022 0.971 -20.931 1.00 88.56 89 VAL A N 1
ATOM 702 C CA . VAL A 1 89 ? 11.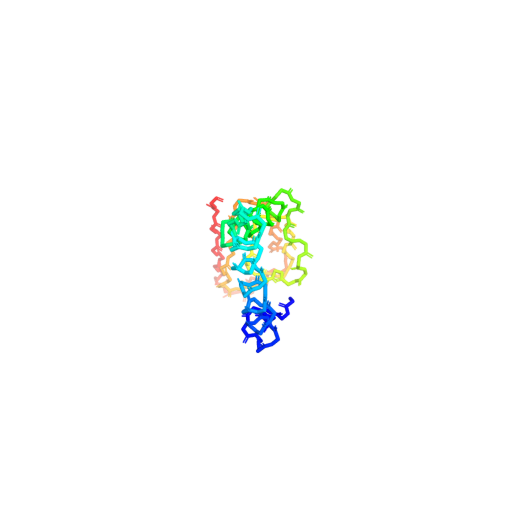974 1.093 -22.041 1.00 88.56 89 VAL A CA 1
ATOM 703 C C . VAL A 1 89 ? 13.094 0.097 -21.783 1.00 88.56 89 VAL A C 1
ATOM 705 O O . VAL A 1 89 ? 13.858 0.288 -20.841 1.00 88.56 89 VAL A O 1
ATOM 708 N N . ILE A 1 90 ? 13.177 -0.942 -22.608 1.00 86.94 90 ILE A N 1
ATOM 709 C CA . ILE A 1 90 ? 14.193 -1.994 -22.513 1.00 86.94 90 ILE A CA 1
ATOM 710 C C . ILE A 1 90 ? 15.274 -1.694 -23.555 1.00 86.94 90 ILE A C 1
ATOM 712 O O . ILE A 1 90 ? 14.974 -1.604 -24.746 1.00 86.94 90 ILE A O 1
ATOM 716 N N . ASP A 1 91 ? 16.504 -1.462 -23.101 1.00 86.81 91 ASP A N 1
ATOM 717 C CA . ASP A 1 91 ? 17.659 -1.140 -23.942 1.00 86.81 91 ASP A CA 1
ATOM 718 C C . ASP A 1 91 ? 18.487 -2.408 -24.180 1.00 86.81 91 ASP A C 1
ATOM 720 O O . ASP A 1 91 ? 19.120 -2.925 -23.265 1.00 86.81 91 ASP A O 1
ATOM 724 N N . LEU A 1 92 ? 18.448 -2.928 -25.408 1.00 86.81 92 LEU A N 1
ATOM 725 C CA . LEU A 1 92 ? 19.140 -4.162 -25.804 1.00 86.81 92 LEU A CA 1
ATOM 726 C C . LEU A 1 92 ? 20.549 -3.896 -26.362 1.00 86.81 92 LEU A C 1
ATOM 728 O O . LEU A 1 92 ? 21.187 -4.806 -26.885 1.00 86.81 92 LEU A O 1
ATOM 732 N N . SER A 1 93 ? 21.022 -2.649 -26.308 1.00 83.62 93 SER A N 1
ATOM 733 C CA . SER A 1 93 ? 22.247 -2.228 -27.001 1.00 83.62 93 SER A CA 1
ATOM 734 C C . SER A 1 93 ? 23.531 -2.822 -26.407 1.00 83.62 93 SER A C 1
ATOM 736 O O . SER A 1 93 ? 24.522 -2.927 -27.124 1.00 83.62 93 SER A O 1
ATOM 738 N N . ASP A 1 94 ? 23.507 -3.217 -25.130 1.00 79.38 94 ASP A N 1
ATOM 739 C CA . ASP A 1 94 ? 24.661 -3.762 -24.394 1.00 79.38 94 ASP A CA 1
ATOM 740 C C . ASP A 1 94 ? 24.736 -5.306 -24.417 1.00 79.38 94 ASP A C 1
ATOM 742 O O . ASP A 1 94 ? 25.560 -5.896 -23.720 1.00 79.38 94 ASP A O 1
ATOM 746 N N . ILE A 1 95 ? 23.901 -5.992 -25.210 1.00 77.81 95 ILE A N 1
ATOM 747 C CA . ILE A 1 95 ? 23.923 -7.463 -25.293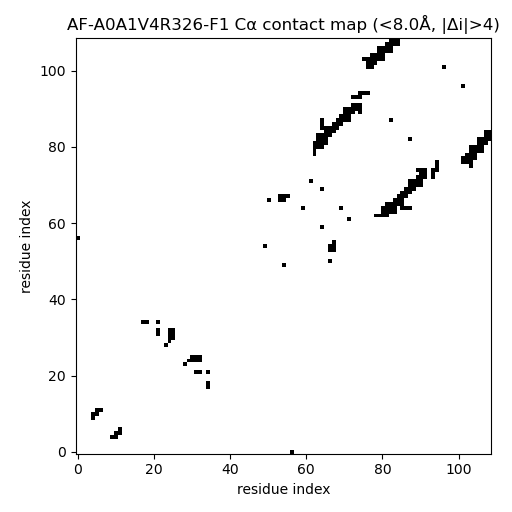 1.00 77.81 95 ILE A CA 1
ATOM 748 C C . ILE A 1 95 ? 25.092 -7.933 -26.176 1.00 77.81 95 ILE A C 1
ATOM 750 O O . ILE A 1 95 ? 25.163 -7.626 -27.369 1.00 77.81 95 ILE A O 1
ATOM 754 N N . GLU A 1 96 ? 26.000 -8.729 -25.603 1.00 76.50 96 GLU A N 1
ATOM 755 C CA . GLU A 1 96 ? 27.117 -9.350 -26.324 1.00 76.50 96 GLU A CA 1
ATOM 756 C C . GLU A 1 96 ? 26.646 -10.554 -27.164 1.00 76.50 96 GLU A C 1
ATOM 758 O O . GLU A 1 96 ? 26.533 -11.676 -26.679 1.00 76.50 96 GLU A O 1
ATOM 763 N N . LEU A 1 97 ? 26.431 -10.341 -28.466 1.00 77.00 97 LEU A N 1
ATOM 764 C CA . LEU A 1 97 ? 25.994 -11.373 -29.425 1.00 77.00 97 LEU A CA 1
ATOM 765 C C . LEU A 1 97 ? 27.141 -12.256 -29.967 1.00 77.00 97 LEU A C 1
ATOM 767 O O . LEU A 1 97 ? 27.039 -12.801 -31.066 1.00 77.00 97 LEU A O 1
ATOM 771 N N . ALA A 1 98 ? 28.263 -12.362 -29.249 1.00 63.56 98 ALA A N 1
ATOM 772 C CA . ALA A 1 98 ? 29.489 -13.004 -29.734 1.00 63.56 98 ALA A CA 1
ATOM 773 C C . ALA A 1 98 ? 29.342 -14.540 -29.860 1.00 63.56 98 ALA A C 1
ATOM 775 O O . ALA A 1 98 ? 29.733 -15.295 -28.970 1.00 63.56 98 ALA A O 1
ATOM 776 N N . ASP A 1 99 ? 28.778 -14.977 -30.993 1.00 64.75 99 ASP A N 1
ATOM 777 C CA . ASP A 1 99 ? 28.537 -16.364 -31.430 1.00 64.75 99 ASP A CA 1
ATOM 778 C C . ASP A 1 99 ? 27.500 -17.164 -30.614 1.00 64.75 99 ASP A C 1
ATOM 780 O O . ASP A 1 99 ? 27.476 -18.398 -30.649 1.00 64.75 99 ASP A O 1
ATOM 784 N N . LYS A 1 100 ? 26.593 -16.477 -29.908 1.00 75.06 100 LYS A N 1
ATOM 785 C CA . LYS A 1 100 ? 25.470 -17.092 -29.181 1.00 75.06 100 LYS A CA 1
ATOM 786 C C . LYS A 1 100 ? 24.125 -16.568 -29.678 1.00 75.06 100 LYS A C 1
ATOM 788 O O . LYS A 1 100 ? 24.005 -15.411 -30.069 1.00 75.06 100 LYS A O 1
ATOM 793 N N . ASN A 1 101 ? 23.113 -17.434 -29.637 1.00 78.50 101 ASN A N 1
ATOM 794 C CA . ASN A 1 101 ? 21.722 -17.007 -29.748 1.00 78.50 101 ASN A CA 1
ATOM 795 C C . ASN A 1 101 ? 21.285 -16.485 -28.384 1.00 78.50 101 ASN A C 1
ATOM 797 O O . ASN A 1 101 ? 21.396 -17.230 -27.412 1.00 78.50 101 ASN A O 1
ATOM 801 N N . SER A 1 102 ? 20.779 -15.256 -28.348 1.00 78.31 102 SER A N 1
ATOM 802 C CA . SER A 1 102 ? 20.213 -14.667 -27.139 1.00 78.31 102 SER A CA 1
ATOM 803 C C . SER A 1 102 ? 18.703 -14.531 -27.259 1.00 78.31 102 SER A C 1
ATOM 805 O O . SER A 1 102 ? 18.188 -14.131 -28.307 1.00 78.31 102 SER A O 1
ATOM 807 N N . GLU A 1 103 ? 18.002 -14.881 -26.188 1.00 84.62 103 GLU A N 1
ATOM 808 C CA . GLU A 1 103 ? 16.542 -14.856 -26.103 1.00 84.62 103 GLU A CA 1
ATOM 809 C C . GLU A 1 103 ? 16.123 -13.943 -24.953 1.00 84.62 103 GLU A C 1
ATOM 811 O O . GLU A 1 103 ? 16.682 -14.002 -23.861 1.00 84.62 103 GLU A O 1
ATOM 816 N N . VAL A 1 104 ? 15.160 -13.060 -25.212 1.00 86.88 104 VAL A N 1
ATOM 817 C CA . VAL A 1 104 ? 14.620 -12.124 -24.223 1.00 86.88 104 VAL A CA 1
ATOM 818 C C . VAL A 1 104 ? 13.106 -12.183 -24.316 1.00 86.88 104 VAL A C 1
ATOM 820 O O . VAL A 1 104 ? 12.540 -11.946 -25.387 1.00 86.88 104 VAL A O 1
ATOM 823 N N . GLU A 1 105 ? 12.451 -12.474 -23.198 1.00 88.44 105 GLU A N 1
ATOM 824 C CA . GLU A 1 105 ? 10.996 -12.559 -23.132 1.00 88.44 105 GLU A CA 1
ATOM 825 C C . GLU A 1 105 ? 10.421 -11.274 -22.537 1.00 88.44 105 GLU A C 1
ATOM 827 O O . GLU A 1 105 ? 10.841 -10.811 -21.475 1.00 88.44 105 GLU A O 1
ATOM 832 N N . ILE A 1 106 ? 9.449 -10.677 -23.231 1.00 89.69 106 ILE A N 1
ATOM 833 C CA . ILE A 1 106 ? 8.795 -9.441 -22.799 1.00 89.69 106 ILE A CA 1
ATOM 834 C C . ILE A 1 106 ? 7.294 -9.688 -22.721 1.00 89.69 106 ILE A C 1
ATOM 836 O O . ILE A 1 106 ? 6.622 -9.848 -23.740 1.00 89.69 106 ILE A O 1
ATOM 840 N N . ASN A 1 107 ? 6.767 -9.647 -21.505 1.00 89.19 107 ASN A N 1
ATOM 841 C CA . ASN A 1 107 ? 5.356 -9.848 -21.217 1.00 89.19 107 ASN A CA 1
ATOM 842 C C . ASN A 1 107 ? 4.708 -8.518 -20.834 1.00 89.19 107 ASN A C 1
ATOM 844 O O . ASN A 1 107 ? 5.191 -7.813 -19.949 1.00 89.19 107 ASN A O 1
ATOM 848 N N . ILE A 1 108 ? 3.609 -8.163 -21.504 1.00 87.50 108 ILE A N 1
ATOM 849 C CA . ILE A 1 108 ? 2.91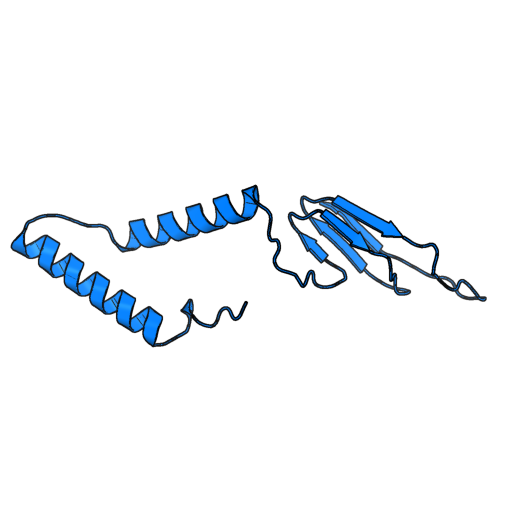6 -6.884 -21.301 1.00 87.50 108 ILE A CA 1
ATOM 850 C C . ILE A 1 108 ? 1.430 -7.141 -21.057 1.00 87.50 108 ILE A C 1
ATOM 852 O O . ILE A 1 108 ? 0.786 -7.833 -21.847 1.00 87.50 108 ILE A O 1
ATOM 856 N N . ILE A 1 109 ? 0.903 -6.567 -19.972 1.00 83.44 109 ILE A N 1
ATOM 857 C CA . ILE A 1 109 ? -0.508 -6.646 -19.562 1.00 83.44 109 ILE A CA 1
ATOM 858 C C . ILE A 1 109 ? -1.061 -5.243 -19.321 1.00 83.44 109 ILE A C 1
ATOM 860 O O . ILE A 1 109 ? -0.418 -4.471 -18.567 1.00 83.44 109 ILE A O 1
#

Mean predicted aligned error: 10.81 Å

Radius of gyration: 22.96 Å; Cα contacts (8 Å, |Δi|>4): 115; chains: 1; bounding box: 54×25×59 Å

pLDDT: mean 80.76, std 12.02, range [45.5, 94.62]

Solvent-accessible surface area (backbone atoms only — not comparable to full-atom values): 6576 Å² total; per-residue (Å²): 129,84,81,53,54,84,76,30,70,68,45,54,50,53,51,53,52,52,53,52,51,36,53,49,39,30,69,77,71,67,46,83,63,65,57,71,60,52,53,52,50,51,53,52,49,51,49,52,52,41,62,75,71,31,67,86,56,85,72,56,56,94,42,48,38,64,44,34,80,50,73,41,67,81,65,56,81,68,35,62,35,40,33,37,66,49,47,75,46,79,41,70,84,79,57,85,65,84,90,54,91,76,49,74,48,78,47,79,89

Foldseek 3Di:
DPPCCCVDPVNVVVVVVVVVVQVVCCVPVVDHDPVVVVVVVVVVVVVVVCLVVDDPPPDPPLQEAASEEEERADDDFVGEHEHENYYYHYHPPPDDVPVDDGDYHYHYD